Protein AF-A0A4Q2T433-F1 (afdb_monomer_lite)

Foldseek 3Di:
DDWFWKWKWFADPVRDIDIDTFTWDADPVRDIDTDDDCPDPRVV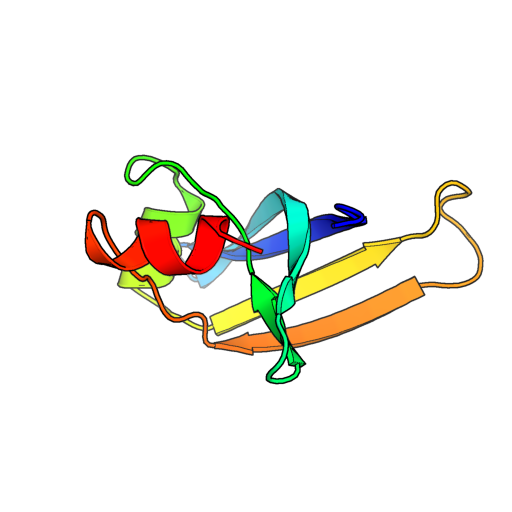RLVVPQWMKIKGADPVRDDDIDMDIDGDDDDDPPRCVVVVVD

Structure (mmCIF, N/CA/C/O backbone):
data_AF-A0A4Q2T433-F1
#
_entry.id   AF-A0A4Q2T433-F1
#
loop_
_atom_site.group_PDB
_atom_site.id
_atom_site.type_symbol
_atom_site.label_atom_id
_atom_site.label_alt_id
_atom_site.label_comp_id
_atom_site.label_asym_id
_atom_site.label_entity_id
_atom_site.label_seq_id
_atom_site.pdbx_PDB_ins_code
_atom_site.Cartn_x
_atom_site.Cartn_y
_atom_site.Cartn_z
_atom_site.occupancy
_atom_site.B_iso_or_equiv
_atom_site.auth_seq_id
_atom_site.auth_comp_id
_atom_site.auth_asym_id
_atom_site.auth_atom_id
_atom_site.pdbx_PDB_model_num
ATOM 1 N N . GLN A 1 1 ? 8.789 -14.911 -3.004 1.00 54.53 1 GLN A N 1
ATOM 2 C CA . GLN A 1 1 ? 8.093 -13.906 -3.837 1.00 54.53 1 GLN A CA 1
ATOM 3 C C . GLN A 1 1 ? 8.951 -12.660 -4.045 1.00 54.53 1 GLN A C 1
ATOM 5 O O . GLN A 1 1 ? 9.727 -12.320 -3.155 1.00 54.53 1 GLN A O 1
ATOM 10 N N . ASN A 1 2 ? 8.859 -11.999 -5.206 1.00 65.62 2 ASN A N 1
ATOM 11 C CA . ASN A 1 2 ? 9.497 -10.695 -5.409 1.00 65.62 2 ASN A CA 1
ATOM 12 C C . ASN A 1 2 ? 8.548 -9.595 -4.922 1.00 65.62 2 ASN A C 1
ATOM 14 O O . ASN A 1 2 ? 7.457 -9.430 -5.460 1.00 65.62 2 ASN A O 1
ATOM 18 N N . ASN A 1 3 ? 8.962 -8.861 -3.895 1.00 74.25 3 ASN A N 1
ATOM 19 C CA . ASN A 1 3 ? 8.150 -7.816 -3.289 1.00 74.25 3 ASN A CA 1
ATOM 20 C C . ASN A 1 3 ? 8.404 -6.486 -4.000 1.00 74.25 3 ASN A C 1
ATOM 22 O O . ASN A 1 3 ? 9.409 -5.815 -3.755 1.00 74.25 3 ASN A O 1
ATOM 26 N N . HIS A 1 4 ? 7.478 -6.089 -4.866 1.00 84.94 4 HIS A N 1
ATOM 27 C CA . HIS A 1 4 ? 7.569 -4.845 -5.617 1.00 84.94 4 HIS A CA 1
ATOM 28 C C . HIS A 1 4 ? 7.297 -3.639 -4.714 1.00 84.94 4 HIS A C 1
ATOM 30 O O . HIS A 1 4 ? 6.387 -3.649 -3.881 1.00 84.94 4 HIS A O 1
ATOM 36 N N . ARG A 1 5 ? 8.090 -2.575 -4.883 1.00 94.25 5 ARG A N 1
ATOM 37 C CA . ARG A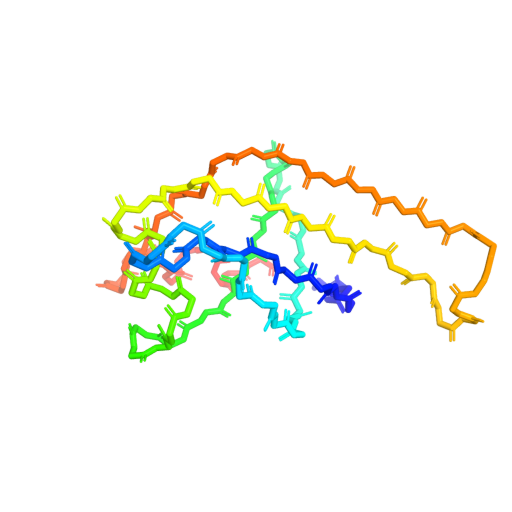 1 5 ? 7.878 -1.297 -4.195 1.00 94.25 5 ARG A CA 1
ATOM 38 C C . ARG A 1 5 ? 6.762 -0.536 -4.897 1.00 94.25 5 ARG A C 1
ATOM 40 O O . ARG A 1 5 ? 6.867 -0.249 -6.085 1.00 94.25 5 ARG A O 1
ATOM 47 N N . VAL A 1 6 ? 5.715 -0.192 -4.155 1.00 96.31 6 VAL A N 1
ATOM 48 C CA . VAL A 1 6 ? 4.557 0.530 -4.692 1.00 96.31 6 VAL A CA 1
ATOM 49 C C . VAL A 1 6 ? 4.136 1.657 -3.754 1.00 96.31 6 VAL A C 1
ATOM 51 O O . VAL A 1 6 ? 4.388 1.622 -2.544 1.00 96.31 6 VAL A O 1
ATOM 54 N N . VAL A 1 7 ? 3.472 2.668 -4.306 1.00 97.88 7 VAL A N 1
ATOM 55 C CA . VAL A 1 7 ? 2.793 3.708 -3.527 1.00 97.88 7 VAL A CA 1
ATOM 56 C C . VAL A 1 7 ? 1.305 3.394 -3.510 1.00 97.88 7 VAL A C 1
ATOM 58 O O . VAL A 1 7 ? 0.652 3.400 -4.547 1.00 97.88 7 VAL A O 1
ATOM 61 N N . MET A 1 8 ? 0.762 3.139 -2.323 1.00 98.38 8 MET A N 1
ATOM 62 C CA . MET A 1 8 ? -0.663 2.896 -2.123 1.00 98.38 8 MET A CA 1
ATOM 63 C C . MET A 1 8 ? -1.381 4.168 -1.683 1.00 98.38 8 MET A C 1
ATOM 65 O O . MET A 1 8 ? -0.920 4.846 -0.764 1.00 98.38 8 MET A O 1
ATOM 69 N N . SER A 1 9 ? -2.535 4.439 -2.286 1.00 98.69 9 SER A N 1
ATOM 70 C CA . SER A 1 9 ? -3.497 5.458 -1.878 1.00 98.69 9 SER A CA 1
ATOM 71 C C . SER A 1 9 ? -4.698 4.827 -1.173 1.00 98.69 9 SER A C 1
ATOM 73 O O . SER A 1 9 ? -5.255 3.842 -1.651 1.00 98.69 9 SER A O 1
ATOM 75 N N . THR A 1 10 ? -5.111 5.423 -0.055 1.00 98.75 10 THR A N 1
ATOM 76 C CA . THR A 1 10 ? -6.371 5.136 0.655 1.00 98.75 10 THR A CA 1
ATOM 77 C C . THR A 1 10 ? -7.117 6.438 0.938 1.00 98.75 10 THR A C 1
ATOM 79 O O . THR A 1 10 ? -6.524 7.517 0.871 1.00 98.75 10 THR A O 1
ATOM 82 N N . ILE A 1 11 ? -8.402 6.371 1.285 1.00 98.81 11 ILE A N 1
ATOM 83 C CA . ILE A 1 11 ? -9.237 7.564 1.488 1.00 98.81 11 ILE A CA 1
ATOM 84 C C . ILE A 1 11 ? -9.366 7.884 2.984 1.00 98.81 11 ILE A C 1
ATOM 86 O O . ILE A 1 11 ? -9.742 7.043 3.801 1.00 98.81 11 ILE A O 1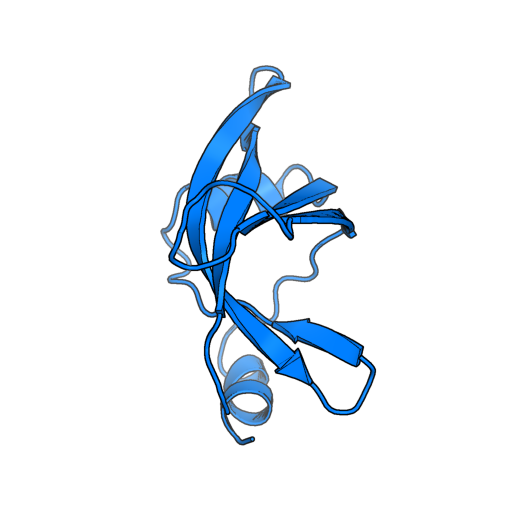
ATOM 90 N N . ARG A 1 12 ? -9.027 9.117 3.372 1.00 98.31 12 ARG A N 1
ATOM 91 C CA . ARG A 1 12 ? -9.182 9.611 4.749 1.00 98.31 12 ARG A CA 1
ATOM 92 C C . ARG A 1 12 ? -10.650 9.897 5.071 1.00 98.31 12 ARG A C 1
ATOM 94 O O . ARG A 1 12 ? -11.494 10.032 4.196 1.00 98.31 12 ARG A O 1
ATOM 101 N N . ALA A 1 13 ? -10.932 10.086 6.360 1.00 97.88 13 ALA A N 1
ATOM 102 C CA . ALA A 1 13 ? -12.246 10.490 6.873 1.00 97.88 13 ALA A CA 1
ATOM 103 C C . ALA A 1 13 ? -12.854 11.722 6.183 1.00 97.88 13 ALA A C 1
ATOM 105 O O . ALA A 1 13 ? -14.069 11.835 6.091 1.00 97.88 13 ALA A O 1
ATOM 106 N N . ASP A 1 14 ? -11.998 12.648 5.759 1.00 97.75 14 ASP A N 1
ATOM 107 C CA . ASP A 1 14 ? -12.352 13.917 5.128 1.00 97.75 14 ASP A CA 1
ATOM 108 C C . ASP A 1 14 ? -12.328 13.842 3.590 1.00 97.75 14 ASP A C 1
ATOM 110 O O . ASP A 1 14 ? -12.343 14.870 2.921 1.00 97.75 14 ASP A O 1
ATOM 114 N N . GLY A 1 15 ? -12.241 12.634 3.024 1.00 98.06 15 GLY A N 1
ATOM 115 C CA . GLY A 1 15 ? -12.224 12.389 1.582 1.00 98.06 15 GLY A CA 1
ATOM 116 C C . GLY A 1 15 ? -10.875 12.621 0.895 1.00 98.06 15 GLY A C 1
ATOM 117 O O . GLY A 1 15 ? -10.731 12.273 -0.274 1.00 98.06 15 GLY A O 1
ATOM 118 N N . ARG A 1 16 ? -9.860 13.163 1.582 1.00 98.31 16 ARG A N 1
ATOM 119 C CA . ARG A 1 16 ? -8.528 13.367 0.985 1.00 98.31 16 ARG A CA 1
ATOM 120 C C . ARG A 1 16 ? -7.760 12.046 0.859 1.00 98.31 16 ARG A C 1
ATOM 122 O O . ARG A 1 16 ? -7.912 11.171 1.716 1.00 98.31 16 ARG A O 1
ATOM 129 N N . PRO A 1 17 ? -6.863 11.903 -0.130 1.00 98.19 17 PRO A N 1
ATOM 130 C CA . PRO A 1 17 ? -6.013 10.727 -0.218 1.00 98.19 17 PRO A CA 1
ATOM 131 C C . PRO A 1 17 ? -4.981 10.679 0.920 1.00 98.19 17 PRO A C 1
ATOM 133 O O . PRO A 1 17 ? -4.491 11.693 1.434 1.00 98.19 17 PRO A O 1
ATOM 136 N N . GLN A 1 18 ? -4.612 9.466 1.308 1.00 98.38 18 GLN A N 1
ATOM 137 C CA . GLN A 1 18 ? -3.455 9.157 2.132 1.00 98.38 18 GLN A CA 1
ATOM 138 C C . GLN A 1 18 ? -2.555 8.203 1.359 1.00 98.38 18 GLN A C 1
ATOM 140 O O . GLN A 1 18 ? -2.982 7.108 1.013 1.00 98.38 18 GLN A O 1
ATOM 145 N N . LEU A 1 19 ? -1.310 8.619 1.125 1.00 98.56 19 LEU A N 1
ATOM 146 C CA . LEU A 1 19 ? -0.318 7.823 0.410 1.00 98.56 19 LEU A CA 1
ATOM 147 C C . LEU A 1 19 ? 0.595 7.079 1.387 1.00 98.56 19 LEU A C 1
ATOM 149 O O . LEU A 1 19 ? 0.909 7.573 2.473 1.00 98.56 19 LEU A O 1
ATOM 153 N N . SER A 1 20 ? 1.028 5.881 1.015 1.00 98.00 20 SER A N 1
ATOM 154 C CA . SER A 1 20 ? 2.003 5.092 1.764 1.00 98.00 20 SER A CA 1
ATOM 155 C C . SER A 1 20 ? 2.881 4.264 0.835 1.00 98.00 20 SER A C 1
ATOM 157 O O . SER A 1 20 ? 2.331 3.498 0.047 1.00 98.00 20 SER A O 1
ATOM 159 N N . PRO A 1 21 ? 4.213 4.304 0.992 1.00 96.81 21 PRO A N 1
ATOM 160 C CA . PRO A 1 21 ? 5.077 3.266 0.452 1.00 96.81 21 PRO A CA 1
ATOM 161 C C . PRO A 1 21 ? 4.723 1.917 1.087 1.00 96.81 21 PRO A C 1
ATOM 163 O O . PRO A 1 21 ? 4.554 1.826 2.312 1.00 96.81 21 PRO A O 1
ATOM 166 N N . VAL A 1 22 ? 4.581 0.886 0.262 1.00 96.62 22 VAL A N 1
ATOM 167 C CA . VAL A 1 22 ? 4.395 -0.504 0.689 1.00 96.62 22 VAL A CA 1
ATOM 168 C C . VAL A 1 22 ? 5.166 -1.443 -0.233 1.00 96.62 22 VAL A C 1
ATOM 170 O O . VAL A 1 22 ? 5.557 -1.079 -1.342 1.00 96.62 22 VAL A O 1
ATOM 173 N N . THR A 1 23 ? 5.387 -2.657 0.248 1.00 94.50 23 THR A N 1
ATOM 174 C CA . THR A 1 23 ? 5.747 -3.793 -0.593 1.00 94.50 23 THR A CA 1
ATOM 175 C C . THR A 1 23 ? 4.483 -4.547 -0.964 1.00 94.50 23 THR A C 1
ATOM 177 O O . THR A 1 23 ? 3.630 -4.761 -0.099 1.00 94.50 23 THR A O 1
ATOM 180 N N . ALA A 1 24 ? 4.382 -4.949 -2.221 1.00 93.81 24 ALA A N 1
ATOM 181 C CA . ALA A 1 24 ? 3.276 -5.736 -2.729 1.00 93.81 24 ALA A CA 1
ATOM 182 C C . ALA A 1 24 ? 3.788 -6.944 -3.513 1.00 93.81 24 ALA A C 1
ATOM 184 O O . ALA A 1 24 ? 4.866 -6.906 -4.109 1.00 93.81 24 ALA A O 1
ATOM 185 N N . THR A 1 25 ? 2.982 -7.990 -3.520 1.00 92.12 25 THR A N 1
ATOM 186 C CA . THR A 1 25 ? 3.177 -9.211 -4.301 1.00 92.12 25 THR A CA 1
ATOM 187 C C . THR A 1 25 ? 1.864 -9.570 -4.993 1.00 92.12 25 THR A C 1
ATOM 189 O O . THR A 1 25 ? 0.838 -8.940 -4.724 1.00 92.12 25 THR A O 1
ATOM 192 N N . VAL A 1 26 ? 1.895 -10.542 -5.895 1.00 91.50 26 VAL A N 1
ATOM 193 C CA . VAL A 1 26 ? 0.710 -11.065 -6.576 1.00 91.50 26 VAL A CA 1
ATOM 194 C C . VAL A 1 26 ? 0.576 -12.540 -6.218 1.00 91.50 26 VAL A C 1
ATOM 196 O O . VAL A 1 26 ? 1.548 -13.281 -6.366 1.00 91.50 26 VAL A O 1
ATOM 199 N N . ASP A 1 27 ? -0.592 -12.941 -5.719 1.00 90.06 27 ASP A N 1
ATOM 200 C CA . ASP A 1 27 ? -0.877 -14.340 -5.387 1.00 90.06 27 ASP A CA 1
ATOM 201 C C . ASP A 1 27 ? -1.223 -15.184 -6.629 1.00 90.06 27 ASP A C 1
ATOM 203 O O . ASP A 1 27 ? -1.250 -14.690 -7.762 1.00 90.06 27 ASP A O 1
ATOM 207 N N . ALA A 1 28 ? -1.470 -16.481 -6.424 1.00 89.12 28 ALA A N 1
ATOM 208 C CA . ALA A 1 28 ? -1.774 -17.425 -7.500 1.00 89.12 28 ALA A CA 1
ATOM 209 C C . ALA A 1 28 ? -3.076 -17.092 -8.255 1.00 89.12 28 ALA A C 1
ATOM 211 O O . ALA A 1 28 ? -3.221 -17.447 -9.427 1.00 89.12 28 ALA A O 1
ATOM 212 N N . GLU A 1 29 ? -4.003 -16.377 -7.618 1.00 90.81 29 GLU A N 1
ATOM 213 C CA . GLU A 1 29 ? -5.270 -15.933 -8.200 1.00 90.81 29 GLU A CA 1
ATOM 214 C C . GLU A 1 29 ? -5.163 -14.558 -8.882 1.00 90.81 29 GLU A C 1
ATOM 216 O O . GLU A 1 29 ? -6.153 -14.050 -9.413 1.00 90.81 29 GLU A O 1
ATOM 221 N N . GLY A 1 30 ? -3.975 -13.947 -8.899 1.00 90.69 30 GLY A N 1
ATOM 222 C CA . GLY A 1 30 ? -3.738 -12.652 -9.532 1.00 90.69 30 GLY A CA 1
ATOM 223 C C . GLY A 1 30 ? -4.143 -11.450 -8.674 1.00 90.69 30 GLY A C 1
ATOM 224 O O . GLY A 1 30 ? -4.265 -10.340 -9.199 1.00 90.69 30 GLY A O 1
ATOM 225 N N . ARG A 1 31 ? -4.359 -11.632 -7.366 1.00 92.56 31 ARG A N 1
ATOM 226 C CA . ARG A 1 31 ? -4.687 -10.551 -6.427 1.00 92.56 31 ARG A CA 1
ATOM 227 C C . ARG A 1 31 ? -3.413 -9.911 -5.899 1.00 92.56 31 ARG A C 1
ATOM 229 O O . ARG A 1 31 ? -2.420 -10.581 -5.632 1.00 92.56 31 ARG A O 1
ATOM 236 N N . VAL A 1 32 ? -3.452 -8.595 -5.697 1.00 93.88 32 VAL A N 1
ATOM 237 C CA . VAL A 1 32 ? -2.338 -7.876 -5.072 1.00 93.88 32 VAL A CA 1
ATOM 238 C C . VAL A 1 32 ? -2.419 -8.013 -3.556 1.00 93.88 32 VAL A C 1
ATOM 240 O O . VAL A 1 32 ? -3.386 -7.563 -2.941 1.00 93.88 32 VAL A O 1
ATOM 243 N N . VAL A 1 33 ? -1.375 -8.570 -2.948 1.00 94.81 33 VAL A N 1
ATOM 244 C CA . VAL A 1 33 ? -1.292 -8.791 -1.501 1.00 94.81 33 VAL A CA 1
ATOM 245 C C . VAL A 1 33 ? -0.318 -7.797 -0.872 1.00 94.81 33 VAL A C 1
ATOM 247 O O . VAL A 1 33 ? 0.806 -7.600 -1.339 1.00 94.81 33 VAL A O 1
ATOM 250 N N . VAL A 1 34 ? -0.758 -7.156 0.215 1.00 94.62 34 VAL A N 1
ATOM 251 C CA . VAL A 1 34 ? 0.034 -6.203 1.005 1.00 94.62 34 VAL A CA 1
ATOM 252 C C . VAL A 1 34 ? -0.076 -6.565 2.479 1.00 94.62 34 VAL A C 1
ATOM 254 O O . VAL A 1 34 ? -1.146 -6.463 3.076 1.00 94.62 34 VAL A O 1
ATOM 257 N N . SER A 1 35 ? 1.049 -6.909 3.104 1.00 93.00 35 SER A N 1
ATOM 258 C CA . SER A 1 35 ? 1.093 -7.096 4.555 1.00 93.00 35 SER A CA 1
ATOM 259 C C . SER A 1 35 ? 1.077 -5.747 5.284 1.00 93.00 35 SER A C 1
ATOM 261 O O . SER A 1 35 ? 1.748 -4.780 4.899 1.00 93.00 35 SER A O 1
ATOM 263 N N . SER A 1 36 ? 0.299 -5.651 6.361 1.00 94.56 36 SER A N 1
ATOM 264 C CA . SER A 1 36 ? 0.226 -4.450 7.192 1.00 94.56 36 SER A CA 1
ATOM 265 C C . SER A 1 36 ? -0.046 -4.773 8.652 1.00 94.56 36 SER A C 1
ATOM 267 O O . SER A 1 36 ? -0.611 -5.804 8.993 1.00 94.56 36 SER A O 1
ATOM 269 N N . ARG A 1 37 ? 0.321 -3.835 9.528 1.00 93.75 37 ARG A N 1
ATOM 270 C CA . ARG A 1 37 ? -0.082 -3.867 10.939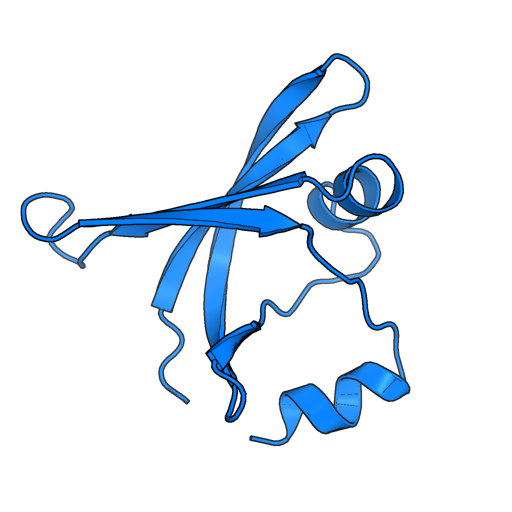 1.00 93.75 37 ARG A CA 1
ATOM 271 C C . ARG A 1 37 ? -1.514 -3.358 11.056 1.00 93.75 37 ARG A C 1
ATOM 273 O O . ARG A 1 37 ? -1.830 -2.334 10.450 1.00 93.75 37 ARG A O 1
ATOM 280 N N . GLU A 1 38 ? -2.334 -3.982 11.899 1.00 91.12 38 GLU A N 1
ATOM 281 C CA . GLU A 1 3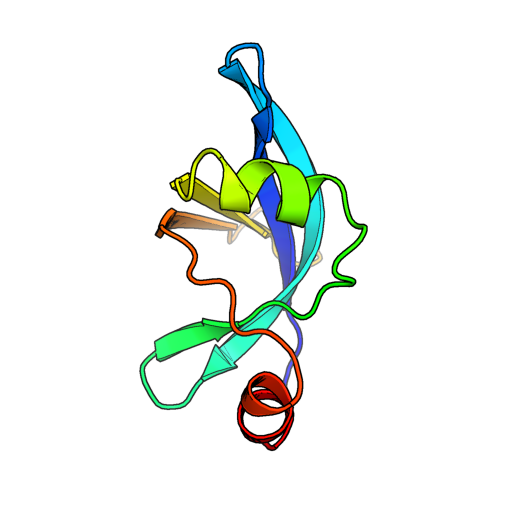8 ? -3.730 -3.559 12.112 1.00 91.12 38 GLU A CA 1
ATOM 282 C C . GLU A 1 38 ? -3.866 -2.085 12.522 1.00 91.12 38 GLU A C 1
ATOM 284 O O . GLU A 1 38 ? -4.822 -1.406 12.158 1.00 91.12 38 GLU A O 1
ATOM 289 N N . THR A 1 39 ? -2.877 -1.562 13.248 1.00 93.94 39 THR A N 1
ATOM 290 C CA . THR A 1 39 ? -2.861 -0.181 13.745 1.00 93.94 39 THR A CA 1
ATOM 291 C C . THR A 1 39 ? -2.465 0.857 12.692 1.00 93.94 39 THR A C 1
ATOM 293 O O . THR A 1 39 ? -2.474 2.057 12.976 1.00 93.94 39 THR A O 1
ATOM 296 N N . ALA A 1 40 ? -2.102 0.443 11.474 1.00 97.12 40 ALA A N 1
ATOM 297 C CA . ALA A 1 40 ? -1.681 1.369 10.434 1.00 97.12 40 ALA A CA 1
ATOM 298 C C . ALA A 1 40 ? -2.843 2.267 9.968 1.00 97.12 40 ALA A C 1
ATOM 300 O O . ALA A 1 40 ? -3.970 1.815 9.770 1.00 97.12 40 ALA A O 1
ATOM 301 N N . ILE A 1 41 ? -2.549 3.546 9.700 1.00 97.19 41 ILE A N 1
ATOM 302 C CA . ILE A 1 41 ? -3.550 4.523 9.227 1.00 97.19 41 ILE A CA 1
ATOM 303 C C . ILE A 1 41 ? -4.268 4.025 7.967 1.00 97.19 41 ILE A C 1
ATOM 305 O O . ILE A 1 41 ? -5.484 4.158 7.873 1.00 97.19 41 ILE A O 1
ATOM 309 N N . LYS A 1 42 ? -3.535 3.408 7.033 1.00 97.12 42 LYS A N 1
ATOM 310 C CA . LYS A 1 42 ? -4.104 2.802 5.825 1.00 97.12 42 LYS A CA 1
ATOM 311 C C . LYS A 1 42 ? -5.139 1.722 6.143 1.00 97.12 42 LYS A C 1
ATOM 313 O O . LYS A 1 42 ? -6.209 1.756 5.564 1.00 97.12 42 LYS A O 1
ATOM 318 N N . VAL A 1 43 ? -4.902 0.857 7.131 1.00 97.81 43 VAL A N 1
ATOM 319 C CA . VAL A 1 43 ? -5.886 -0.156 7.559 1.00 97.81 43 VAL A CA 1
ATOM 320 C C . VAL A 1 43 ? -7.126 0.512 8.156 1.00 97.81 43 VAL A C 1
ATOM 322 O O . VAL A 1 43 ? -8.249 0.161 7.802 1.00 97.81 43 VAL A O 1
ATOM 325 N N . LYS A 1 44 ? -6.946 1.540 8.998 1.00 97.81 44 LYS A N 1
ATOM 326 C CA . LYS A 1 44 ? -8.068 2.332 9.532 1.00 97.81 44 LYS A CA 1
ATOM 327 C C . LYS A 1 44 ? -8.883 3.014 8.426 1.00 97.81 44 LYS A C 1
ATOM 329 O O . LYS A 1 44 ? -10.100 3.126 8.551 1.00 97.81 44 LYS A O 1
ATOM 334 N N . ASN A 1 45 ? -8.224 3.502 7.378 1.00 98.44 45 ASN A N 1
ATOM 335 C CA . ASN A 1 45 ? -8.887 4.086 6.217 1.00 98.44 45 ASN A CA 1
ATOM 336 C C . ASN A 1 45 ? -9.664 3.016 5.437 1.00 98.44 45 ASN A C 1
ATOM 338 O O . ASN A 1 45 ? -10.854 3.201 5.216 1.00 98.44 45 ASN A O 1
ATOM 342 N N . LEU A 1 46 ? -9.040 1.873 5.137 1.00 98.25 46 LEU A N 1
ATOM 343 C CA . LEU A 1 46 ? -9.643 0.765 4.385 1.00 98.25 46 LEU A CA 1
ATOM 344 C C . LEU A 1 46 ? -10.872 0.155 5.061 1.00 98.25 46 LEU A C 1
ATOM 346 O O . LEU A 1 46 ? -11.842 -0.171 4.388 1.00 98.25 46 LEU A O 1
ATOM 350 N N . ARG A 1 47 ? -10.882 0.060 6.399 1.00 97.38 47 ARG A N 1
ATOM 351 C CA . ARG A 1 47 ? -12.078 -0.387 7.138 1.00 97.38 47 ARG A CA 1
ATOM 352 C C . ARG A 1 47 ? -13.274 0.557 6.983 1.00 97.38 47 ARG A C 1
ATOM 354 O O . ARG A 1 47 ? -14.404 0.137 7.201 1.00 97.38 47 ARG A O 1
ATOM 361 N N . ARG A 1 48 ? -13.035 1.833 6.672 1.00 97.75 48 ARG A N 1
ATOM 362 C CA . ARG A 1 48 ? -14.086 2.835 6.446 1.00 97.75 48 ARG A CA 1
ATOM 363 C C . ARG A 1 48 ? -14.486 2.902 4.977 1.00 97.75 48 ARG A C 1
ATOM 365 O O . ARG A 1 48 ? -15.664 3.049 4.681 1.00 97.75 48 ARG A O 1
ATOM 372 N N . ASP A 1 49 ? -13.500 2.864 4.091 1.00 98.56 49 ASP A N 1
ATOM 373 C CA . ASP A 1 49 ? -13.665 2.982 2.650 1.00 98.56 49 ASP A CA 1
ATOM 374 C C . ASP A 1 49 ? -12.663 2.047 1.960 1.00 98.56 49 ASP A C 1
ATOM 376 O O . ASP A 1 49 ? -11.457 2.309 2.018 1.00 98.56 49 ASP A O 1
ATOM 380 N N . PRO A 1 50 ? -13.129 0.953 1.332 1.00 98.44 50 PRO A N 1
ATOM 381 C CA . PRO A 1 50 ? -12.244 -0.072 0.801 1.00 98.44 50 PRO A CA 1
ATOM 382 C C . PRO A 1 50 ? -11.576 0.339 -0.513 1.00 98.44 50 PRO A C 1
ATOM 384 O O . PRO A 1 50 ? -10.757 -0.423 -1.014 1.00 98.44 50 PRO A O 1
ATOM 387 N N . ARG A 1 51 ? -11.913 1.496 -1.103 1.00 98.62 51 ARG A N 1
ATOM 388 C CA . ARG A 1 51 ? -11.338 1.935 -2.382 1.00 98.62 51 ARG A CA 1
ATOM 389 C C . ARG A 1 51 ? -9.852 2.250 -2.241 1.00 98.62 51 ARG A C 1
ATOM 391 O O . ARG A 1 51 ? -9.444 2.997 -1.345 1.00 98.62 51 ARG A O 1
ATOM 398 N N . ILE A 1 52 ? -9.057 1.723 -3.169 1.00 98.50 52 ILE A N 1
ATOM 399 C CA . ILE A 1 52 ? -7.604 1.902 -3.213 1.00 98.50 52 ILE A CA 1
ATOM 400 C C . ILE A 1 52 ? -7.124 2.223 -4.621 1.00 98.50 52 ILE A C 1
ATOM 402 O O . ILE A 1 52 ? -7.752 1.851 -5.612 1.00 98.50 52 ILE A O 1
ATOM 406 N N . ALA A 1 53 ? -5.939 2.821 -4.683 1.00 98.44 53 ALA A N 1
ATOM 407 C CA . ALA A 1 53 ? -5.121 2.837 -5.887 1.00 98.44 53 ALA A CA 1
ATOM 408 C C . ALA A 1 53 ? -3.676 2.469 -5.538 1.00 98.44 53 ALA A C 1
ATOM 410 O O . ALA A 1 53 ? -3.177 2.836 -4.471 1.00 98.44 53 ALA A O 1
ATOM 411 N N . LEU A 1 54 ? -3.002 1.768 -6.439 1.00 97.94 54 LEU A N 1
ATOM 412 C CA . LEU A 1 54 ? -1.590 1.421 -6.362 1.00 97.94 54 LEU A CA 1
ATOM 413 C C . LEU A 1 54 ? -0.865 2.047 -7.543 1.00 97.94 54 LEU A C 1
ATOM 415 O O . LEU A 1 54 ? -1.290 1.879 -8.679 1.00 97.94 54 LEU A O 1
ATOM 419 N N . CYS A 1 55 ? 0.240 2.728 -7.269 1.00 97.50 55 CYS A N 1
ATOM 420 C CA . CYS A 1 55 ? 1.174 3.216 -8.271 1.00 97.50 55 CYS A CA 1
ATOM 421 C C . CYS A 1 55 ? 2.453 2.379 -8.201 1.00 97.50 55 CYS A C 1
ATOM 423 O O . CYS A 1 55 ? 3.108 2.310 -7.154 1.00 97.50 55 CYS A O 1
ATOM 425 N N . LEU A 1 56 ? 2.774 1.729 -9.315 1.00 94.94 56 LEU A N 1
ATOM 426 C CA . LEU A 1 56 ? 3.967 0.923 -9.507 1.00 94.94 56 LEU A CA 1
ATOM 427 C C . LEU A 1 56 ? 4.974 1.735 -10.309 1.00 94.94 56 LEU A C 1
ATOM 429 O O . LEU A 1 56 ? 4.653 2.269 -11.371 1.00 94.94 56 LEU A O 1
ATOM 433 N N . LEU A 1 57 ? 6.193 1.799 -9.794 1.00 93.00 57 LEU A N 1
ATOM 434 C CA . LEU A 1 57 ? 7.304 2.507 -10.408 1.00 93.00 57 LEU A CA 1
ATOM 435 C C . LEU A 1 57 ? 8.450 1.517 -10.583 1.00 93.00 57 LEU A C 1
ATOM 437 O O . LEU A 1 57 ? 8.691 0.685 -9.704 1.00 93.00 57 LEU A O 1
ATOM 441 N N . ASN A 1 58 ? 9.169 1.620 -11.696 1.00 91.31 58 ASN A N 1
ATOM 442 C CA . ASN A 1 58 ? 10.457 0.955 -11.823 1.00 91.31 58 ASN A CA 1
ATOM 443 C C . ASN A 1 58 ? 11.516 1.635 -10.923 1.00 91.31 58 ASN A C 1
ATOM 445 O O . ASN A 1 58 ? 11.314 2.731 -10.390 1.00 91.31 58 ASN A O 1
ATOM 449 N N . ASP A 1 59 ? 12.678 0.999 -10.772 1.00 91.06 59 ASP A N 1
ATOM 450 C CA . ASP A 1 59 ? 13.766 1.524 -9.933 1.00 91.06 59 ASP A CA 1
ATOM 451 C C . ASP A 1 59 ? 14.388 2.824 -10.475 1.00 91.06 59 ASP A C 1
ATOM 453 O O . ASP A 1 59 ? 14.992 3.580 -9.714 1.00 91.06 59 ASP A O 1
ATOM 457 N N . GLY A 1 60 ? 14.221 3.095 -11.773 1.00 93.00 60 GLY A N 1
ATOM 458 C CA . GLY A 1 60 ? 14.664 4.320 -12.438 1.00 93.00 60 GLY A CA 1
ATOM 459 C C . GLY A 1 60 ? 13.708 5.505 -12.278 1.00 93.00 60 GLY A C 1
ATOM 460 O O . GLY A 1 60 ? 14.031 6.592 -12.757 1.00 93.00 60 GLY A O 1
ATOM 461 N N . PHE A 1 61 ? 12.560 5.314 -11.615 1.00 87.06 61 PHE A N 1
ATOM 462 C CA . PHE A 1 61 ? 11.462 6.269 -11.416 1.00 87.06 61 PHE A CA 1
ATOM 463 C C . PHE A 1 61 ? 10.717 6.695 -12.694 1.00 87.06 61 PHE A C 1
ATOM 465 O O . PHE A 1 61 ? 9.492 6.801 -12.682 1.00 87.06 61 PHE A O 1
ATOM 472 N N . PHE A 1 62 ? 11.435 6.920 -13.793 1.00 89.50 62 PHE A N 1
ATOM 473 C CA . PHE A 1 62 ? 10.892 7.223 -15.114 1.00 89.50 62 PHE A CA 1
ATOM 474 C C . PHE A 1 62 ? 10.919 5.988 -16.029 1.00 89.50 62 PHE A C 1
ATOM 476 O O . PHE A 1 62 ? 11.716 5.070 -15.840 1.00 89.50 62 PHE A O 1
ATOM 483 N N . GLY A 1 63 ? 10.086 5.988 -17.071 1.00 90.94 63 GLY A N 1
ATOM 484 C CA . GLY A 1 63 ? 9.933 4.851 -17.985 1.00 90.94 63 GLY A CA 1
ATOM 485 C C . GLY A 1 63 ? 8.718 4.012 -17.607 1.00 90.94 63 GLY A C 1
ATOM 486 O O . GLY A 1 63 ? 7.670 4.587 -17.330 1.00 90.94 63 GLY A O 1
ATOM 487 N N . ASP A 1 64 ? 8.848 2.685 -17.609 1.00 93.06 64 ASP A N 1
ATOM 488 C CA . ASP A 1 64 ? 7.738 1.775 -17.303 1.00 93.06 64 ASP A CA 1
ATOM 489 C C . ASP A 1 64 ? 7.153 2.033 -15.908 1.00 93.06 64 ASP A C 1
ATOM 491 O O . ASP A 1 64 ? 7.834 1.922 -14.883 1.00 93.06 64 ASP A O 1
ATOM 495 N N . TRP A 1 65 ? 5.866 2.362 -15.888 1.00 94.94 65 TRP A N 1
ATOM 496 C CA . TRP A 1 65 ? 5.067 2.557 -14.688 1.00 94.94 65 TRP A CA 1
ATOM 497 C C . TRP A 1 65 ? 3.651 2.040 -14.936 1.00 94.94 65 TRP A C 1
ATOM 499 O O . TRP A 1 65 ? 3.218 1.884 -16.081 1.00 94.94 65 TRP A O 1
ATOM 509 N N . GLY A 1 66 ? 2.922 1.768 -13.859 1.00 94.69 66 GLY A N 1
ATOM 510 C CA . GLY A 1 66 ? 1.547 1.294 -13.951 1.00 94.69 66 GLY A CA 1
ATOM 511 C C . GLY A 1 66 ? 0.707 1.716 -12.759 1.00 94.69 66 GLY A C 1
ATOM 512 O O . GLY A 1 66 ? 1.229 2.036 -11.689 1.00 94.69 66 GLY A O 1
ATOM 513 N N . GLN A 1 67 ? -0.608 1.691 -12.950 1.00 96.25 67 GLN A N 1
ATOM 514 C CA . GLN A 1 67 ? -1.579 1.942 -11.897 1.00 96.25 67 GLN A CA 1
ATOM 515 C C . GLN A 1 67 ? -2.635 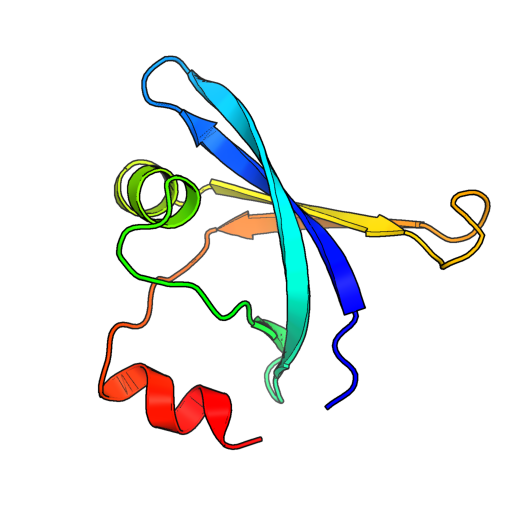0.845 -11.878 1.00 96.25 67 GLN A C 1
ATOM 517 O O . GLN A 1 67 ? -3.113 0.410 -12.923 1.00 96.25 67 GLN A O 1
ATOM 522 N N . VAL A 1 68 ? -2.996 0.423 -10.670 1.00 95.94 68 VAL A N 1
ATOM 523 C CA . VAL A 1 68 ? -4.090 -0.516 -10.422 1.00 95.94 68 VAL A CA 1
ATOM 524 C C . VAL A 1 68 ? -5.051 0.132 -9.441 1.00 95.94 68 VAL A C 1
ATOM 526 O O . VAL A 1 68 ? -4.628 0.672 -8.420 1.00 95.94 68 VAL A O 1
ATOM 529 N N . GLU A 1 69 ? -6.341 0.077 -9.741 1.00 97.81 69 GLU A N 1
ATOM 530 C CA . GLU A 1 69 ? -7.406 0.580 -8.877 1.00 97.81 69 GLU A CA 1
ATOM 531 C C . GLU A 1 69 ? -8.375 -0.544 -8.538 1.00 97.81 69 GLU A C 1
ATOM 533 O O . GLU A 1 69 ? -8.567 -1.475 -9.320 1.00 97.81 69 GLU A O 1
ATOM 538 N N . GLY A 1 70 ? -8.995 -0.456 -7.367 1.00 97.38 70 GLY A N 1
ATOM 539 C CA . GLY A 1 70 ? -9.967 -1.451 -6.944 1.00 97.38 70 GLY A CA 1
ATOM 540 C C . GLY A 1 70 ? -10.389 -1.272 -5.499 1.00 97.38 70 GLY A C 1
ATOM 541 O O . GLY A 1 70 ? -10.305 -0.181 -4.929 1.00 97.38 70 GLY A O 1
ATOM 542 N N . THR A 1 71 ? -10.842 -2.367 -4.903 1.00 98.25 71 THR A N 1
ATOM 543 C CA . THR A 1 71 ? -11.207 -2.437 -3.490 1.00 98.25 71 THR A CA 1
ATOM 544 C C . THR A 1 71 ? -10.318 -3.427 -2.759 1.00 98.25 71 THR A C 1
ATOM 546 O O . THR A 1 71 ? -10.023 -4.491 -3.296 1.00 98.25 71 THR A O 1
ATOM 549 N N . ALA A 1 72 ? -9.921 -3.099 -1.532 1.00 97.81 72 ALA A N 1
ATOM 550 C CA . ALA A 1 72 ? -9.178 -4.010 -0.674 1.00 97.81 72 ALA A CA 1
ATOM 551 C C . ALA A 1 72 ? -10.108 -4.780 0.267 1.00 97.81 72 ALA A C 1
ATOM 553 O O . ALA A 1 72 ? -11.006 -4.207 0.888 1.00 97.81 72 ALA A O 1
ATOM 554 N N . GLU A 1 73 ? -9.811 -6.062 0.431 1.00 96.62 73 GLU A N 1
ATOM 555 C CA . GLU A 1 73 ? -10.292 -6.885 1.532 1.00 96.62 73 GLU A CA 1
ATOM 556 C C . GLU A 1 73 ? -9.226 -6.911 2.636 1.00 96.62 73 GLU A C 1
ATOM 558 O O . GLU A 1 73 ? -8.029 -6.996 2.356 1.00 96.62 73 GLU A O 1
ATOM 563 N N . ILE A 1 74 ? -9.646 -6.810 3.900 1.00 96.06 74 ILE A N 1
ATOM 564 C CA . ILE A 1 74 ? -8.742 -6.967 5.043 1.00 96.06 74 ILE A CA 1
ATOM 565 C C . ILE A 1 74 ? -8.948 -8.361 5.614 1.00 96.06 74 ILE A C 1
ATOM 567 O O . ILE A 1 74 ? -9.977 -8.620 6.236 1.00 96.06 74 ILE A O 1
ATOM 571 N N . VAL A 1 75 ? -7.930 -9.202 5.472 1.00 94.81 75 VAL A N 1
ATOM 572 C CA . VAL A 1 75 ? -7.868 -10.516 6.111 1.00 94.81 75 VAL A CA 1
ATOM 573 C C . VAL A 1 75 ? -7.112 -10.364 7.439 1.00 94.81 75 VAL A C 1
ATOM 575 O O . VAL A 1 75 ? -5.934 -9.992 7.423 1.00 94.81 75 VAL A O 1
ATOM 578 N N . PRO A 1 76 ? -7.769 -10.531 8.602 1.00 93.06 76 PRO A N 1
ATOM 579 C CA . PRO A 1 76 ? -7.110 -10.437 9.901 1.00 93.06 76 PRO A CA 1
ATOM 580 C C . PRO A 1 76 ? -6.318 -11.712 10.223 1.00 93.06 76 PRO A C 1
ATOM 582 O O . PRO A 1 76 ? -6.450 -12.741 9.569 1.00 93.06 76 PRO A O 1
ATOM 585 N N . MET A 1 77 ? -5.503 -11.662 11.276 1.00 89.94 77 MET A N 1
ATOM 586 C CA . MET A 1 77 ? -4.946 -12.881 11.870 1.00 89.94 77 MET A CA 1
ATOM 587 C C . MET A 1 77 ? -6.049 -13.657 12.622 1.00 89.94 77 MET A C 1
ATOM 589 O O . MET A 1 77 ? -6.902 -13.015 13.241 1.00 89.94 77 MET A O 1
ATOM 593 N N . PRO A 1 78 ? -6.018 -15.003 12.643 1.00 91.19 78 PRO A N 1
ATOM 594 C CA . PRO A 1 78 ? -4.969 -15.863 12.089 1.00 91.19 78 PRO A CA 1
ATOM 595 C C . PRO A 1 78 ? -5.105 -16.157 10.587 1.00 91.19 78 PRO A C 1
ATOM 597 O O . PRO A 1 78 ? -4.129 -16.611 10.006 1.00 91.19 78 PRO A O 1
ATOM 600 N N . ASP A 1 79 ? -6.245 -15.863 9.959 1.00 89.88 79 ASP A N 1
ATOM 601 C CA . ASP A 1 79 ? -6.555 -16.229 8.564 1.00 89.88 79 ASP A CA 1
ATOM 602 C C . ASP A 1 79 ? -5.526 -15.693 7.548 1.00 89.88 79 ASP A C 1
ATOM 604 O O . ASP A 1 79 ? -5.265 -16.304 6.516 1.00 89.88 79 ASP A O 1
ATOM 608 N N . ALA A 1 80 ? -4.875 -14.569 7.856 1.00 87.69 80 ALA A N 1
ATOM 609 C CA . ALA A 1 80 ? -3.808 -14.009 7.031 1.00 87.69 80 ALA A CA 1
ATOM 610 C C . ALA A 1 80 ? -2.526 -14.865 6.982 1.00 87.69 80 ALA A C 1
ATOM 612 O O . ALA A 1 80 ? -1.683 -14.607 6.125 1.00 87.69 80 ALA A O 1
ATOM 613 N N . LEU A 1 81 ? -2.337 -15.839 7.885 1.00 85.94 81 LEU A N 1
ATOM 614 C CA . LEU A 1 81 ? -1.151 -16.708 7.900 1.00 85.94 81 LEU A CA 1
ATOM 615 C C . LEU A 1 81 ? -1.019 -17.502 6.603 1.00 85.94 81 LEU A C 1
ATOM 617 O O . LEU A 1 81 ? 0.078 -17.561 6.053 1.00 85.94 81 LEU A O 1
ATOM 621 N N . ASP A 1 82 ? -2.128 -18.033 6.095 1.00 81.81 82 ASP A N 1
ATOM 622 C CA . ASP A 1 82 ? -2.139 -18.838 4.872 1.00 81.81 82 ASP A CA 1
ATOM 623 C C . ASP A 1 82 ? -1.693 -18.007 3.656 1.00 81.81 82 ASP A C 1
ATOM 625 O O . ASP A 1 82 ? -1.033 -18.519 2.760 1.00 81.81 82 ASP A O 1
ATOM 629 N N . LEU A 1 83 ? -1.946 -16.692 3.674 1.00 79.50 83 LEU A N 1
ATOM 630 C CA . LEU A 1 83 ? -1.557 -15.752 2.613 1.00 79.50 83 LEU A CA 1
ATOM 631 C C . LEU A 1 83 ? -0.094 -15.283 2.695 1.00 79.50 83 LEU A C 1
ATOM 633 O O . LEU A 1 83 ? 0.399 -14.636 1.773 1.00 79.50 83 LEU A O 1
ATOM 637 N N . LEU A 1 84 ? 0.596 -15.553 3.807 1.00 70.75 84 LEU A N 1
ATOM 638 C CA . LEU A 1 84 ? 2.031 -15.279 3.981 1.00 70.75 84 LEU A CA 1
ATOM 639 C C . LEU A 1 84 ? 2.893 -16.517 3.662 1.00 70.75 84 LEU A C 1
ATOM 641 O O . LEU A 1 84 ? 4.119 -16.431 3.737 1.00 70.75 84 LEU A O 1
ATOM 645 N N . ILE A 1 85 ? 2.219 -17.632 3.348 1.00 65.56 85 ILE A N 1
ATOM 646 C CA . ILE A 1 85 ? 2.709 -18.950 2.925 1.00 65.56 85 ILE A CA 1
ATOM 647 C C . ILE A 1 85 ? 3.724 -18.917 1.778 1.00 65.56 85 ILE A C 1
ATOM 649 O O . ILE A 1 85 ? 4.806 -19.510 1.779 1.00 65.56 85 ILE A O 1
ATOM 653 N N . ASP A 1 86 ? 3.274 -18.199 0.755 1.00 54.47 86 ASP A N 1
ATOM 654 C CA . ASP A 1 86 ? 3.673 -18.413 -0.630 1.00 54.47 86 ASP A CA 1
ATOM 655 C C . ASP A 1 86 ? 4.842 -17.522 -1.074 1.00 54.47 86 ASP A C 1
ATOM 657 O O . ASP A 1 86 ? 5.160 -16.499 -0.421 1.00 54.47 86 ASP A O 1
#

Sequence (86 aa):
QNNHRVVMSTIRADGRPQLSPVTATVDAEGRVVVSSRETAIKVKNLRRDPRIALCLLNDGFFGDWGQVEGTAEIVPMPDALDLLID

InterPro domains:
  IPR011576 Pyridoxamine 5'-phosphate oxidase, N-terminal [PF01243] (3-83)
  IPR012349 FMN-binding split barrel [G3DSA:2.30.110.10] (1-86)
  IPR019920 F420-binding domain, putative [TIGR03618] (2-85)
  IPR052019 F420H(2)-dependent biliverdin reductase/Heme oxygenase [PTHR35176] (3-84)

Secondary structure (DSSP, 8-state):
---EEEEEEEE-TTS-EEEEEEEEEE-TTS-EE----TTSHHHHHHTT--EEEEEEE-TTSSSSEEEEEEE-----TTGGGGGG--

Radius of gyration: 13.19 Å; chains: 1; bounding box: 29×33×32 Å

pLDDT: mean 92.5, std 8.93, range [54.47, 98.81]

Organism: NCBI:txid2509717